Protein AF-A0A418B392-F1 (afdb_monomer)

Foldseek 3Di:
DDPDPPPDPPPPVPVQPLDLVSLLVVLLVCLVVPDDPDPPDDPVVNVVSSVVSVVVCVVCSVVSSVLVNVVDPVSCCCCCPNPPVVHDPDPPPPDD

Solvent-accessible surface area (backbone atoms only — not comparable to full-atom values): 6151 Å² total; per-residue (Å²): 136,84,82,76,81,74,79,75,88,68,83,65,85,58,80,69,65,84,43,65,68,52,50,50,55,51,54,55,49,47,32,73,66,66,74,69,94,56,89,80,61,52,72,67,54,57,52,51,51,32,51,50,42,46,52,48,49,70,73,41,41,70,59,51,39,53,42,64,68,69,62,47,78,58,52,64,52,42,41,26,64,69,75,63,53,74,44,76,91,74,83,83,78,80,88,135

Secondary structure (DSSP, 8-state):
--------------TT---HHHHHHHHHHHHHH---S-TT--HHHHHHHHHHHHHHHHHSHHHHHHHHHTT-S-HHHIIIIISS--S-S-------

InterPro domains:
  IPR008139 Saposin B type domain [PS50015] (1-91)
  IPR021852 Domain of unknown function DUF3456 [PF11938] (9-35)

Organism: NCBI:txid157072

pLDDT: mean 71.59, std 16.97, range [37.59, 93.31]

Mean predicted aligned error: 13.22 Å

Radius of gyration: 18.21 Å; Cα contac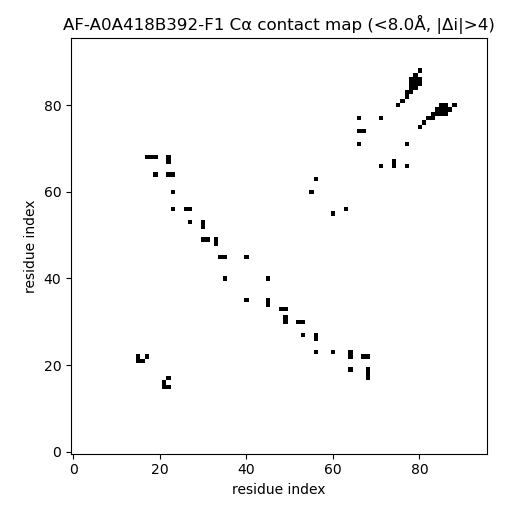ts (8 Å, |Δi|>4): 49; chains: 1; bounding box: 36×51×46 Å

Sequence (96 aa):
MDVVFRISEEKKQIPYSRSEGRILEVLESVCKEVSLPDPHASPKVHVAVKNACQGFVDEFADDLIGLYYNNLAPQQTAMCVDRLQLCAAGSGNDEL

Structure (mmCIF, N/CA/C/O backbone):
data_AF-A0A418B392-F1
#
_entry.id   AF-A0A418B392-F1
#
loop_
_atom_site.group_PDB
_atom_site.id
_atom_site.type_symbol
_atom_site.label_atom_id
_atom_site.label_alt_id
_atom_site.label_comp_id
_atom_site.label_asym_id
_atom_site.label_entity_id
_atom_site.label_seq_id
_atom_site.pdbx_PDB_ins_code
_atom_site.Cartn_x
_atom_site.Cartn_y
_atom_site.Cartn_z
_atom_site.occupancy
_atom_site.B_iso_or_equi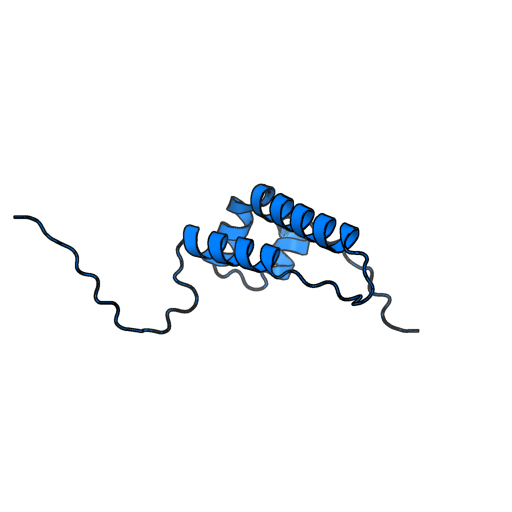v
_atom_site.auth_seq_id
_atom_site.auth_comp_id
_atom_site.auth_asym_id
_atom_site.auth_atom_id
_atom_site.pdbx_PDB_model_num
ATOM 1 N N . MET A 1 1 ? -15.045 23.955 35.209 1.00 38.03 1 MET A N 1
ATOM 2 C CA . MET A 1 1 ? -14.509 22.772 35.915 1.00 38.03 1 MET A CA 1
ATOM 3 C C . MET A 1 1 ? -14.031 21.842 34.817 1.00 38.03 1 MET A C 1
ATOM 5 O O . MET A 1 1 ? -14.800 21.041 34.307 1.00 38.03 1 MET A O 1
ATOM 9 N N . ASP A 1 2 ? -12.818 22.102 34.340 1.00 46.00 2 ASP A N 1
ATOM 10 C CA . ASP A 1 2 ? -12.247 21.500 33.138 1.00 46.00 2 ASP A CA 1
ATOM 11 C C . ASP A 1 2 ? -11.656 20.139 33.484 1.00 46.00 2 ASP A C 1
ATOM 13 O O . ASP A 1 2 ? -10.664 20.030 34.209 1.00 46.00 2 ASP A O 1
ATOM 17 N N . VAL A 1 3 ? -12.313 19.084 33.012 1.00 52.47 3 VAL A N 1
ATOM 18 C CA . VAL A 1 3 ? -11.872 17.709 33.233 1.00 52.47 3 VAL A CA 1
ATOM 19 C C . VAL A 1 3 ? -10.765 17.412 32.227 1.00 52.47 3 VAL A C 1
ATOM 21 O O . VAL A 1 3 ? -11.008 16.962 31.111 1.00 52.47 3 VAL A O 1
ATOM 24 N N . VAL A 1 4 ? -9.527 17.713 32.613 1.00 56.81 4 VAL A N 1
ATOM 25 C CA . VAL A 1 4 ? -8.336 17.313 31.861 1.00 56.81 4 VAL A CA 1
ATOM 26 C C . VAL A 1 4 ? -8.170 15.803 32.033 1.00 56.81 4 VAL A C 1
ATOM 28 O O . VAL A 1 4 ? -7.674 15.337 33.060 1.00 56.81 4 VAL A O 1
ATOM 31 N N . PHE A 1 5 ? -8.601 15.029 31.036 1.00 47.31 5 PHE A N 1
ATOM 32 C CA . PHE A 1 5 ? -8.323 13.596 30.953 1.00 47.31 5 PHE A CA 1
ATOM 33 C C . PHE A 1 5 ? -6.817 13.387 30.756 1.00 47.31 5 PHE A C 1
ATOM 35 O O . PHE A 1 5 ? -6.304 13.354 29.642 1.00 47.31 5 PHE A O 1
ATOM 42 N N . ARG A 1 6 ? -6.087 13.264 31.866 1.00 53.38 6 ARG A N 1
ATOM 43 C CA . ARG A 1 6 ? -4.712 12.768 31.871 1.00 53.38 6 ARG A CA 1
ATOM 44 C C . ARG A 1 6 ? -4.766 11.250 31.772 1.00 53.38 6 ARG A C 1
ATOM 46 O O . ARG A 1 6 ? -4.882 10.564 32.784 1.00 53.38 6 ARG A O 1
ATOM 53 N N . ILE A 1 7 ? -4.726 10.730 30.550 1.00 56.09 7 ILE A N 1
ATOM 54 C CA . ILE A 1 7 ? -4.485 9.304 30.343 1.00 56.09 7 ILE A CA 1
ATOM 55 C C . ILE A 1 7 ? -3.020 9.065 30.706 1.00 56.09 7 ILE A C 1
ATOM 57 O O . ILE A 1 7 ? -2.113 9.561 30.046 1.00 56.09 7 ILE A O 1
ATOM 61 N N . SER A 1 8 ? -2.810 8.373 31.822 1.00 47.38 8 SER A N 1
ATOM 62 C CA . SER A 1 8 ? -1.496 7.945 32.283 1.00 47.38 8 SER A CA 1
ATOM 63 C C . SER A 1 8 ? -0.924 6.964 31.258 1.00 47.38 8 SER A C 1
ATOM 65 O O . SER A 1 8 ? -1.518 5.908 31.033 1.00 47.38 8 SER A O 1
ATOM 67 N N . GLU A 1 9 ? 0.212 7.303 30.639 1.00 49.19 9 GLU A N 1
ATOM 68 C CA . GLU A 1 9 ? 1.042 6.399 29.828 1.00 49.19 9 GLU A CA 1
ATOM 69 C C . GLU A 1 9 ? 1.674 5.320 30.725 1.00 49.19 9 GLU A C 1
ATOM 71 O O . GLU A 1 9 ? 2.887 5.231 30.914 1.00 49.19 9 GLU A O 1
ATOM 76 N N . GLU A 1 10 ? 0.844 4.483 31.341 1.00 44.50 10 GLU A N 1
ATOM 77 C CA . GLU A 1 10 ? 1.314 3.222 31.881 1.00 44.50 10 GLU A CA 1
ATOM 78 C C . GLU A 1 10 ? 1.575 2.318 30.676 1.00 44.50 10 GLU A C 1
ATOM 80 O O . GLU A 1 10 ? 0.648 1.973 29.941 1.00 44.50 10 GLU A O 1
ATOM 85 N N . LYS A 1 11 ? 2.856 1.996 30.452 1.00 43.12 11 LYS A N 1
ATOM 86 C CA . LYS A 1 11 ? 3.382 1.098 29.414 1.00 43.12 11 LYS A CA 1
ATOM 87 C C . LYS A 1 11 ? 2.816 -0.322 29.543 1.00 43.12 11 LYS A C 1
ATOM 89 O O . LYS A 1 11 ? 3.547 -1.290 29.744 1.00 43.12 11 LYS A O 1
ATOM 94 N N . LYS A 1 12 ? 1.510 -0.481 29.365 1.00 41.88 12 LYS A N 1
ATOM 95 C CA . LYS A 1 12 ? 0.968 -1.704 28.797 1.00 41.88 12 LYS A CA 1
ATOM 96 C C . LYS A 1 12 ? 1.589 -1.769 27.411 1.00 41.88 12 LYS A C 1
ATOM 98 O O . LYS A 1 12 ? 1.484 -0.812 26.648 1.00 41.88 12 LYS A O 1
ATOM 103 N N . GLN A 1 13 ? 2.298 -2.847 27.096 1.00 40.94 13 GLN A N 1
ATOM 104 C CA . GLN A 1 13 ? 2.553 -3.172 25.699 1.00 40.94 13 GLN A CA 1
ATOM 105 C C . GLN A 1 13 ? 1.176 -3.403 25.076 1.00 40.94 13 GLN A C 1
ATOM 107 O O . GLN A 1 13 ? 0.652 -4.508 25.131 1.00 40.94 13 GLN A O 1
ATOM 112 N N . ILE A 1 14 ? 0.518 -2.334 24.627 1.00 44.62 14 ILE A N 1
ATOM 113 C CA . ILE A 1 14 ? -0.755 -2.434 23.930 1.00 44.62 14 ILE A CA 1
ATOM 114 C C . ILE A 1 14 ? -0.361 -2.992 22.564 1.00 44.62 14 ILE A C 1
ATOM 116 O O . ILE A 1 14 ? 0.316 -2.272 21.823 1.00 44.62 14 ILE A O 1
ATOM 120 N N . PRO A 1 15 ? -0.674 -4.262 22.243 1.00 45.97 15 PRO A N 1
ATOM 121 C CA . PRO A 1 15 ? -0.408 -4.780 20.910 1.00 45.97 15 PRO A CA 1
ATOM 122 C C . PRO A 1 15 ? -1.151 -3.864 19.949 1.00 45.97 15 PRO A C 1
ATOM 124 O O . PRO A 1 15 ? -2.368 -3.777 20.058 1.00 45.97 15 PRO A O 1
ATOM 127 N N . TYR A 1 16 ? -0.394 -3.123 19.131 1.00 51.47 16 TYR A N 1
ATOM 128 C CA . TYR A 1 16 ? -0.864 -2.110 18.185 1.00 51.47 16 TYR A CA 1
ATOM 129 C C . TYR A 1 16 ? -2.092 -1.352 18.696 1.00 51.47 16 TYR A C 1
ATOM 131 O O . TYR A 1 16 ? -3.218 -1.787 18.472 1.00 51.47 16 TYR A O 1
ATOM 139 N N . SER A 1 17 ? -1.879 -0.230 19.401 1.00 51.78 17 SER A N 1
ATOM 140 C CA . SER A 1 17 ? -2.957 0.706 19.754 1.00 51.78 17 SER A CA 1
ATOM 141 C C . SER A 1 17 ? -3.942 0.783 18.584 1.00 51.78 17 SER A C 1
ATOM 143 O O . SER A 1 17 ? -3.543 1.179 17.490 1.00 51.78 17 SER A O 1
ATOM 145 N N . ARG A 1 18 ? -5.165 0.265 18.773 1.00 63.69 18 ARG A N 1
ATOM 146 C CA . ARG A 1 18 ? -6.142 -0.013 17.703 1.00 63.69 18 ARG A CA 1
ATOM 147 C C . ARG A 1 18 ? -6.771 1.277 17.172 1.00 63.69 18 ARG A C 1
ATOM 149 O O . ARG A 1 18 ? -7.984 1.371 17.065 1.00 63.69 18 ARG A O 1
ATOM 156 N N . SER A 1 19 ? -5.991 2.321 16.940 1.00 72.31 19 SER A N 1
ATOM 157 C CA . SER A 1 19 ? -6.471 3.508 16.252 1.00 72.31 19 SER A CA 1
ATOM 158 C C . SER A 1 19 ? -6.211 3.348 14.761 1.00 72.31 19 SER A C 1
ATOM 160 O O . SER A 1 19 ? -5.148 2.887 14.348 1.00 72.31 19 SER A O 1
ATOM 162 N N . GLU A 1 20 ? -7.181 3.757 13.951 1.00 78.00 20 GLU A N 1
ATOM 163 C CA . GLU A 1 20 ? -7.076 3.782 12.487 1.00 78.00 20 GLU A CA 1
ATOM 164 C C . GLU A 1 20 ? -5.813 4.535 12.044 1.00 78.00 20 GLU A C 1
ATOM 166 O O . GLU A 1 20 ? -5.026 4.037 11.243 1.00 78.00 20 GLU A O 1
ATOM 171 N N . GLY A 1 21 ? -5.536 5.675 12.689 1.00 81.75 21 GLY A N 1
ATOM 172 C CA . GLY A 1 21 ? -4.321 6.452 12.449 1.00 81.75 21 GLY A CA 1
ATOM 173 C C . GLY A 1 21 ? -3.023 5.697 12.753 1.00 81.75 21 GLY A C 1
ATOM 174 O O . GLY A 1 21 ? -2.044 5.873 12.037 1.00 81.75 21 GLY A O 1
ATOM 175 N N . ARG A 1 22 ? -2.998 4.813 13.763 1.00 82.62 22 ARG A N 1
ATOM 176 C CA . ARG A 1 22 ? -1.800 4.011 14.056 1.00 82.62 22 ARG A CA 1
ATOM 177 C C . ARG A 1 22 ? -1.589 2.910 13.022 1.00 82.62 22 ARG A C 1
ATOM 179 O O . ARG A 1 22 ? -0.444 2.587 12.722 1.00 82.62 22 ARG A O 1
ATOM 186 N N . ILE A 1 23 ? -2.667 2.335 12.487 1.00 82.94 23 ILE A N 1
ATOM 187 C CA . ILE A 1 23 ? -2.586 1.339 11.411 1.00 82.94 23 ILE A CA 1
ATOM 188 C C . ILE A 1 23 ? -2.000 1.992 10.156 1.00 82.94 23 ILE A C 1
ATOM 190 O O . ILE A 1 23 ? -1.037 1.468 9.601 1.00 82.94 23 ILE A O 1
ATOM 194 N N . LEU A 1 24 ? -2.503 3.168 9.772 1.00 86.56 24 LEU A N 1
ATOM 195 C CA . LEU A 1 24 ? -1.973 3.923 8.634 1.00 86.56 24 LEU A CA 1
ATOM 196 C C . LEU A 1 24 ? -0.506 4.311 8.816 1.00 86.56 24 LEU A C 1
ATOM 198 O O . LEU A 1 24 ? 0.301 4.071 7.925 1.00 86.56 24 LEU A O 1
ATOM 202 N N . GLU A 1 25 ? -0.129 4.825 9.988 1.00 87.12 25 GLU A N 1
ATOM 203 C CA . GLU A 1 25 ? 1.263 5.185 10.283 1.00 87.12 25 GLU A CA 1
ATOM 204 C C . GLU A 1 25 ? 2.213 3.985 10.111 1.00 87.12 25 GLU A C 1
ATOM 206 O O . GLU A 1 25 ? 3.314 4.115 9.569 1.00 87.12 25 GLU A O 1
ATOM 211 N N . VAL A 1 26 ? 1.781 2.795 10.543 1.00 87.38 26 VAL A N 1
ATOM 212 C CA . VAL A 1 26 ? 2.554 1.560 10.369 1.00 87.38 26 VAL A CA 1
ATOM 213 C C . VAL A 1 26 ? 2.639 1.167 8.893 1.00 87.38 26 VAL A C 1
ATOM 215 O O . VAL A 1 26 ? 3.731 0.838 8.432 1.00 87.38 26 VAL A O 1
ATOM 218 N N . LEU A 1 27 ? 1.536 1.232 8.141 1.00 87.94 27 LEU A N 1
ATOM 219 C CA . LEU A 1 27 ? 1.523 0.924 6.705 1.00 87.94 27 LEU A CA 1
ATOM 220 C C . LEU A 1 27 ? 2.441 1.871 5.913 1.00 87.94 27 LEU A C 1
ATOM 222 O O . LEU A 1 27 ? 3.248 1.418 5.100 1.00 87.94 27 LEU A O 1
ATOM 226 N N . GLU A 1 28 ? 2.416 3.169 6.217 1.00 89.50 28 GLU A N 1
ATOM 227 C CA . GLU A 1 28 ? 3.347 4.139 5.636 1.00 89.50 28 GLU A CA 1
ATOM 228 C C . GLU A 1 28 ? 4.810 3.822 5.974 1.00 89.50 28 GLU A C 1
ATOM 230 O O . GLU A 1 28 ? 5.696 3.970 5.127 1.00 89.50 28 GLU A O 1
ATOM 235 N N . SER A 1 29 ? 5.088 3.408 7.216 1.00 90.00 29 SER A N 1
ATOM 236 C CA . SER A 1 29 ? 6.435 3.014 7.640 1.00 90.00 29 SER A CA 1
ATOM 237 C C . SER A 1 29 ? 6.937 1.808 6.849 1.00 90.00 29 SER A C 1
ATOM 239 O O . SER A 1 29 ? 8.075 1.817 6.380 1.00 90.00 29 SER A O 1
ATOM 241 N N . VAL A 1 30 ? 6.079 0.810 6.622 1.00 89.75 30 VAL A N 1
ATOM 242 C CA . VAL A 1 30 ? 6.410 -0.364 5.802 1.00 89.75 30 VAL A CA 1
ATOM 243 C C . VAL A 1 30 ? 6.789 0.057 4.383 1.00 89.75 30 VAL A C 1
ATOM 245 O O . VAL A 1 30 ? 7.811 -0.393 3.868 1.00 89.75 30 VAL A O 1
ATOM 248 N N . CYS A 1 31 ? 6.049 0.980 3.766 1.00 91.62 31 CYS A N 1
ATOM 249 C CA . CYS A 1 31 ? 6.397 1.467 2.430 1.00 91.62 31 CYS A CA 1
ATOM 250 C C . CYS A 1 31 ? 7.713 2.256 2.383 1.00 91.62 31 CYS A C 1
ATOM 252 O O . CYS A 1 31 ? 8.394 2.257 1.356 1.00 91.62 31 CYS A O 1
ATOM 254 N N . LYS A 1 32 ? 8.125 2.902 3.481 1.00 88.31 32 LYS A N 1
ATOM 255 C CA . LYS A 1 32 ? 9.428 3.590 3.564 1.00 88.31 32 LYS A CA 1
ATOM 256 C C . LYS A 1 32 ? 10.593 2.601 3.628 1.00 88.31 32 LYS A C 1
ATOM 258 O O . LYS A 1 32 ? 11.641 2.866 3.024 1.00 88.31 32 LYS A O 1
ATOM 263 N N . GLU A 1 33 ? 10.394 1.483 4.321 1.00 88.00 33 GLU A N 1
ATOM 264 C CA . GLU A 1 33 ? 11.398 0.446 4.594 1.00 88.00 33 GLU A CA 1
ATOM 265 C C . GLU A 1 33 ? 11.331 -0.751 3.633 1.00 88.00 33 GLU A C 1
ATOM 267 O O . GLU A 1 33 ? 12.138 -1.678 3.744 1.00 88.00 33 GLU A O 1
ATOM 272 N N . VAL A 1 34 ? 10.404 -0.726 2.665 1.00 86.25 34 VAL A N 1
ATOM 273 C CA . VAL A 1 34 ? 10.215 -1.819 1.709 1.00 86.25 34 VAL A CA 1
ATOM 274 C C . VAL A 1 34 ? 11.539 -2.157 1.024 1.00 86.25 34 VAL A C 1
ATOM 276 O O . VAL A 1 34 ? 12.190 -1.324 0.382 1.00 86.25 34 VAL A O 1
ATOM 279 N N . SER A 1 35 ? 11.954 -3.403 1.224 1.00 82.06 35 SER A N 1
ATOM 280 C CA . SER A 1 35 ? 13.213 -3.941 0.731 1.00 82.06 35 SER A CA 1
ATOM 281 C C . SER A 1 35 ? 12.918 -4.969 -0.344 1.00 82.06 35 SER A C 1
ATOM 283 O O . SER A 1 35 ? 11.980 -5.757 -0.227 1.00 82.06 35 SER A O 1
ATOM 285 N N . LEU A 1 36 ? 13.703 -4.929 -1.415 1.00 81.06 36 LEU A N 1
ATOM 286 C CA . LEU A 1 36 ? 13.558 -5.866 -2.516 1.00 81.06 36 LEU A CA 1
ATOM 287 C C . LEU A 1 36 ? 14.338 -7.150 -2.231 1.00 81.06 36 LEU A C 1
ATOM 289 O O . LEU A 1 36 ? 15.410 -7.079 -1.630 1.00 81.06 36 LEU A O 1
ATOM 293 N N . PRO A 1 37 ? 13.827 -8.309 -2.678 1.00 79.25 37 PRO A N 1
ATOM 294 C CA . PRO A 1 37 ? 14.525 -9.581 -2.523 1.00 79.25 37 PRO A CA 1
ATOM 295 C C . PRO A 1 37 ? 15.829 -9.634 -3.332 1.00 79.25 37 PRO A C 1
ATOM 297 O O . PRO A 1 37 ? 16.752 -10.338 -2.938 1.00 79.25 37 PRO A O 1
ATOM 300 N N . ASP A 1 38 ? 15.924 -8.875 -4.430 1.00 82.25 38 ASP A N 1
ATOM 301 C CA . ASP A 1 38 ? 17.156 -8.722 -5.206 1.00 82.25 38 ASP A CA 1
ATOM 302 C C . ASP A 1 38 ? 17.993 -7.532 -4.684 1.00 82.25 38 ASP A C 1
ATOM 304 O O . ASP A 1 38 ? 17.597 -6.376 -4.880 1.00 82.25 38 ASP A O 1
ATOM 308 N N . PRO A 1 39 ? 19.160 -7.775 -4.055 1.00 72.75 39 PRO A N 1
ATOM 309 C CA . PRO A 1 39 ? 20.047 -6.719 -3.566 1.00 72.75 39 PRO A CA 1
ATOM 310 C C . PRO A 1 39 ? 20.764 -5.952 -4.691 1.00 72.75 39 PRO A C 1
ATOM 312 O O . PRO A 1 39 ? 21.367 -4.911 -4.428 1.00 72.75 39 PRO A O 1
ATOM 315 N N . HIS A 1 40 ? 20.718 -6.442 -5.935 1.00 80.56 40 HIS A N 1
ATOM 316 C CA . HIS A 1 40 ? 21.268 -5.770 -7.114 1.00 80.56 40 HIS A CA 1
ATOM 317 C C . HIS A 1 40 ? 20.218 -4.975 -7.898 1.00 80.56 40 HIS A C 1
ATOM 319 O O . HIS A 1 40 ? 20.536 -4.401 -8.947 1.00 80.56 40 HIS A O 1
ATOM 325 N N . ALA A 1 41 ? 18.984 -4.898 -7.390 1.00 82.12 41 ALA A N 1
ATOM 326 C CA . ALA A 1 41 ? 17.938 -4.106 -8.004 1.00 82.12 41 ALA A CA 1
ATOM 327 C C . ALA A 1 41 ? 18.395 -2.650 -8.184 1.00 82.12 41 ALA A C 1
ATOM 329 O O . ALA A 1 41 ? 18.967 -2.010 -7.299 1.00 82.12 41 ALA A O 1
ATOM 330 N N . SER A 1 42 ? 18.149 -2.100 -9.375 1.00 87.81 42 SER A N 1
ATOM 331 C CA . SER A 1 42 ? 18.575 -0.731 -9.660 1.00 87.81 42 SER A CA 1
ATOM 332 C C . SER A 1 42 ? 17.853 0.275 -8.744 1.00 87.81 42 SER A C 1
ATOM 334 O O . SER A 1 42 ? 16.684 0.066 -8.403 1.00 87.81 42 SER A O 1
ATOM 33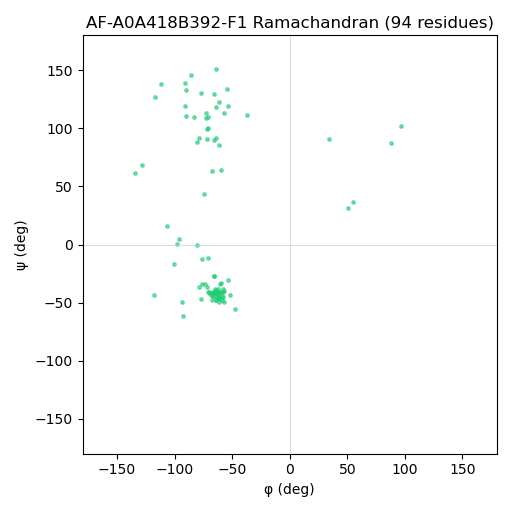6 N N . PRO A 1 43 ? 18.464 1.429 -8.419 1.00 87.56 43 PRO A N 1
ATOM 337 C CA . PRO A 1 43 ? 17.822 2.464 -7.601 1.00 87.56 43 PRO A CA 1
ATOM 338 C C . PRO A 1 43 ? 16.450 2.912 -8.129 1.00 87.56 43 PRO A C 1
ATOM 340 O O . PRO A 1 43 ? 15.562 3.256 -7.354 1.00 87.56 43 PRO A O 1
ATOM 343 N N . LYS A 1 44 ? 16.246 2.864 -9.454 1.00 88.62 44 LYS A N 1
ATOM 344 C CA . LYS A 1 44 ? 14.956 3.172 -10.089 1.00 88.62 44 LYS A CA 1
ATOM 345 C C . LYS A 1 44 ? 13.866 2.172 -9.705 1.00 88.62 44 LYS A C 1
ATOM 347 O O . LYS A 1 44 ? 12.729 2.577 -9.498 1.00 88.62 44 LYS A O 1
ATOM 352 N N .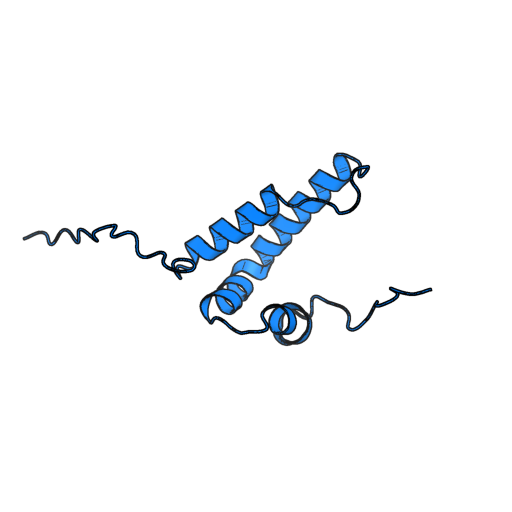 VAL A 1 45 ? 14.215 0.890 -9.590 1.00 88.38 45 VAL A N 1
ATOM 353 C CA . VAL A 1 45 ? 13.283 -0.168 -9.174 1.00 88.38 45 VAL A CA 1
ATOM 354 C C . VAL A 1 45 ? 12.910 0.018 -7.705 1.00 88.38 45 VAL A C 1
ATOM 356 O O . VAL A 1 45 ? 11.731 -0.038 -7.377 1.00 88.38 45 VAL A O 1
ATOM 359 N N . HIS A 1 46 ? 13.871 0.355 -6.839 1.00 86.69 46 HIS A N 1
ATOM 360 C CA . HIS A 1 46 ? 13.578 0.684 -5.439 1.00 86.69 46 HIS A CA 1
ATOM 361 C C . HIS A 1 46 ? 12.590 1.850 -5.306 1.00 86.69 46 HIS A C 1
ATOM 363 O O . HIS A 1 46 ? 11.639 1.762 -4.534 1.00 86.69 46 HIS A O 1
ATOM 369 N N . VAL A 1 47 ? 12.780 2.930 -6.072 1.00 89.75 47 VAL A N 1
ATOM 370 C CA . VAL A 1 47 ? 11.847 4.070 -6.072 1.00 89.75 47 VAL A CA 1
ATOM 371 C C . VAL A 1 47 ? 10.475 3.665 -6.610 1.00 89.75 47 VAL A C 1
ATOM 373 O O . VAL A 1 47 ? 9.463 4.009 -6.008 1.00 89.75 47 VAL A O 1
ATOM 376 N N . ALA A 1 48 ? 10.427 2.903 -7.706 1.00 90.56 48 ALA A N 1
ATOM 377 C CA . ALA A 1 48 ? 9.170 2.431 -8.278 1.00 90.56 48 ALA A CA 1
ATOM 378 C C . ALA A 1 48 ? 8.369 1.579 -7.281 1.00 90.56 48 ALA A C 1
ATOM 380 O O . ALA A 1 48 ? 7.164 1.760 -7.156 1.00 90.56 48 ALA A O 1
ATOM 381 N N . VAL A 1 49 ? 9.039 0.707 -6.527 1.00 90.06 49 VAL A N 1
ATOM 382 C CA . VAL A 1 49 ? 8.404 -0.162 -5.526 1.00 90.06 49 VAL A CA 1
ATOM 383 C C . VAL A 1 49 ? 7.909 0.637 -4.327 1.00 90.06 49 VAL A C 1
ATOM 385 O O . VAL A 1 49 ? 6.797 0.401 -3.865 1.00 90.06 49 VAL A O 1
ATOM 388 N N . LYS A 1 50 ? 8.679 1.627 -3.858 1.00 90.50 50 LYS A N 1
ATOM 389 C CA . LYS A 1 50 ? 8.216 2.548 -2.809 1.00 90.50 50 LYS A CA 1
ATOM 390 C C . LYS A 1 50 ? 6.960 3.299 -3.239 1.00 90.50 50 LYS A C 1
ATOM 392 O O . LYS A 1 50 ? 5.985 3.311 -2.495 1.00 90.50 50 LYS A O 1
ATOM 397 N N . ASN A 1 51 ? 6.958 3.850 -4.451 1.00 92.06 51 ASN A N 1
ATOM 398 C CA . ASN A 1 51 ? 5.806 4.571 -4.989 1.00 92.06 51 ASN A CA 1
ATOM 399 C C . ASN A 1 51 ? 4.594 3.651 -5.185 1.00 92.06 51 ASN A C 1
ATOM 401 O O .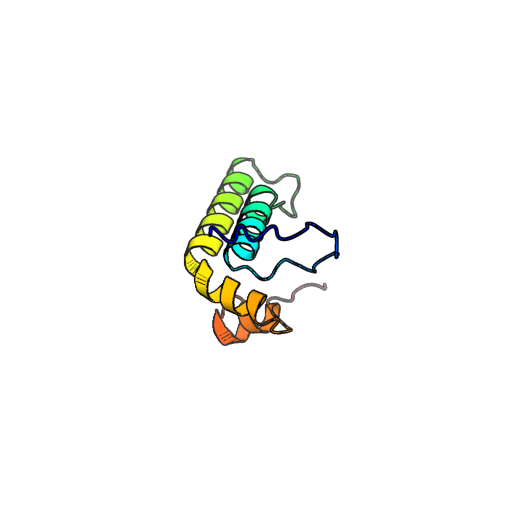 ASN A 1 51 ? 3.477 4.049 -4.881 1.00 92.06 51 ASN A O 1
ATOM 405 N N . ALA A 1 52 ? 4.805 2.421 -5.661 1.00 92.06 52 ALA A N 1
ATOM 406 C CA . ALA A 1 52 ? 3.737 1.437 -5.806 1.00 92.06 52 ALA A CA 1
ATOM 407 C C . ALA A 1 52 ? 3.152 1.027 -4.446 1.00 92.06 52 ALA A C 1
ATOM 409 O O . ALA A 1 52 ? 1.939 0.927 -4.314 1.00 92.06 52 ALA A O 1
ATOM 410 N N . CYS A 1 53 ? 3.998 0.845 -3.426 1.00 92.81 53 CYS A N 1
ATOM 411 C CA . CYS A 1 53 ? 3.548 0.570 -2.063 1.00 92.81 53 CYS A CA 1
ATOM 412 C C . CYS A 1 53 ? 2.721 1.731 -1.503 1.00 92.81 53 CYS A C 1
ATOM 414 O O . CYS A 1 53 ? 1.656 1.503 -0.942 1.00 92.81 53 CYS A O 1
ATOM 416 N N . GLN A 1 54 ? 3.179 2.973 -1.691 1.00 93.31 54 GLN A N 1
ATOM 417 C CA . GLN A 1 54 ? 2.422 4.152 -1.267 1.00 93.31 54 GLN A CA 1
ATOM 418 C C . GLN A 1 54 ? 1.072 4.233 -1.979 1.00 93.31 54 GLN A C 1
ATOM 420 O O . GLN A 1 54 ? 0.053 4.319 -1.308 1.00 93.31 54 GLN A O 1
ATOM 425 N N . GLY A 1 55 ? 1.052 4.093 -3.308 1.00 93.06 55 GLY A N 1
ATOM 426 C CA . GLY A 1 55 ? -0.196 4.085 -4.074 1.00 93.06 55 GLY A CA 1
ATOM 427 C C . GLY A 1 55 ? -1.164 2.989 -3.624 1.00 93.06 55 GLY A C 1
ATOM 428 O O . GLY A 1 55 ? -2.357 3.238 -3.522 1.00 93.06 55 GLY A O 1
ATOM 429 N N . PHE A 1 56 ? -0.649 1.806 -3.278 1.00 90.50 56 PHE A N 1
ATOM 430 C CA . PHE A 1 56 ? -1.448 0.720 -2.719 1.00 90.50 56 PHE A CA 1
ATOM 431 C C . PHE A 1 56 ? -2.063 1.079 -1.358 1.00 90.50 56 PHE A C 1
ATOM 433 O O . PHE A 1 56 ? -3.253 0.866 -1.142 1.00 90.50 56 PHE A O 1
ATOM 440 N N . VAL A 1 57 ? -1.269 1.621 -0.431 1.00 90.62 57 VAL A N 1
ATOM 441 C CA . VAL A 1 57 ? -1.772 2.018 0.893 1.00 90.62 57 VAL A CA 1
ATOM 442 C C . VAL A 1 57 ? -2.796 3.142 0.773 1.00 90.62 57 VAL A C 1
ATOM 444 O O . VAL A 1 57 ? -3.811 3.087 1.458 1.00 90.62 57 VAL A O 1
ATOM 447 N N . ASP A 1 58 ? -2.564 4.111 -0.111 1.00 89.88 58 ASP A N 1
ATOM 448 C CA . ASP A 1 58 ? -3.479 5.229 -0.343 1.00 89.88 58 ASP A CA 1
ATOM 449 C C . ASP A 1 58 ? -4.806 4.762 -0.965 1.00 89.88 58 ASP A C 1
ATOM 451 O O . ASP A 1 58 ? -5.871 5.230 -0.567 1.00 89.88 58 ASP A O 1
ATOM 455 N N . GLU A 1 59 ? -4.761 3.824 -1.919 1.00 89.81 59 GLU A N 1
ATOM 456 C CA . GLU A 1 59 ? -5.952 3.289 -2.594 1.00 89.81 59 GLU A CA 1
ATOM 457 C C . GLU A 1 59 ? -6.793 2.395 -1.675 1.00 89.81 59 GLU A C 1
ATOM 459 O O . GLU A 1 59 ? -8.019 2.487 -1.674 1.00 89.81 59 GLU A O 1
ATOM 464 N N . PHE A 1 60 ? -6.144 1.549 -0.872 1.00 86.75 60 PHE A N 1
ATOM 465 C CA . PHE A 1 60 ? -6.813 0.531 -0.055 1.00 86.75 60 PHE A CA 1
ATOM 466 C C . PHE A 1 60 ? -6.845 0.867 1.440 1.00 86.75 60 PHE A C 1
ATOM 468 O O . PHE A 1 60 ? -7.108 -0.016 2.258 1.00 86.75 60 PHE A O 1
ATOM 475 N N . ALA A 1 61 ? -6.591 2.123 1.815 1.00 86.56 61 ALA A N 1
ATOM 476 C CA . ALA A 1 61 ? -6.494 2.584 3.201 1.00 86.56 61 ALA A CA 1
ATOM 477 C C . ALA A 1 61 ? -7.660 2.095 4.077 1.00 86.56 61 ALA A C 1
ATOM 479 O O . ALA A 1 61 ? -7.433 1.427 5.087 1.00 86.56 61 ALA A O 1
ATOM 480 N N . ASP A 1 62 ? -8.900 2.371 3.670 1.00 85.00 62 ASP A N 1
ATOM 481 C CA . ASP A 1 62 ? -10.102 2.036 4.442 1.00 85.00 62 ASP A CA 1
ATOM 482 C C . ASP A 1 62 ? -10.281 0.519 4.624 1.00 85.00 62 ASP A C 1
ATOM 484 O O . ASP A 1 62 ? -10.588 0.042 5.722 1.00 85.00 62 ASP A O 1
ATOM 488 N N . ASP A 1 63 ? -10.035 -0.261 3.569 1.00 83.50 63 ASP A N 1
ATOM 489 C CA . ASP A 1 63 ? -10.137 -1.720 3.620 1.00 83.50 63 ASP A CA 1
ATOM 490 C C . ASP A 1 63 ? -9.025 -2.332 4.476 1.00 83.50 63 ASP A C 1
ATOM 492 O O . ASP A 1 63 ? -9.291 -3.211 5.300 1.00 83.50 63 ASP A O 1
ATOM 496 N N . LEU A 1 64 ? -7.786 -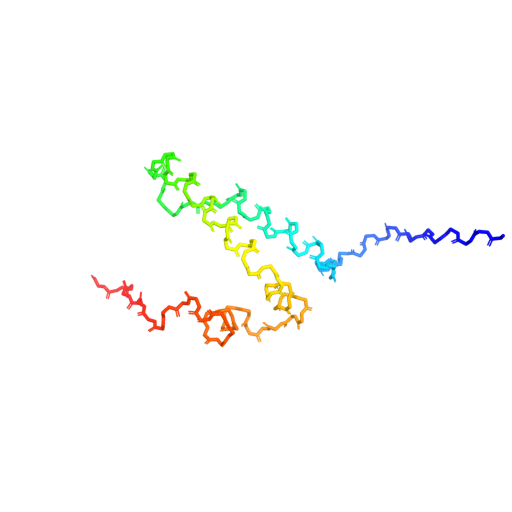1.847 4.345 1.00 81.44 64 LEU A N 1
ATOM 497 C CA . LEU A 1 64 ? -6.654 -2.284 5.162 1.00 81.44 64 LEU A CA 1
ATOM 498 C C . LEU A 1 64 ? -6.897 -1.969 6.640 1.00 81.44 64 LEU A C 1
ATOM 500 O O . LEU A 1 64 ? -6.726 -2.847 7.489 1.00 81.44 64 LEU A O 1
ATOM 504 N N . ILE A 1 65 ? -7.360 -0.758 6.959 1.00 81.69 65 ILE A N 1
ATOM 505 C CA . ILE A 1 65 ? -7.758 -0.384 8.319 1.00 81.69 65 ILE A CA 1
ATOM 506 C C . ILE A 1 65 ? -8.832 -1.343 8.823 1.00 81.69 65 ILE A C 1
ATOM 508 O O . ILE A 1 65 ? -8.667 -1.915 9.898 1.00 81.69 65 ILE A O 1
ATOM 512 N N . GLY A 1 66 ? -9.891 -1.586 8.047 1.00 76.62 66 GLY A N 1
ATOM 513 C CA . GLY A 1 66 ? -10.958 -2.511 8.418 1.00 76.62 66 GLY A CA 1
ATOM 514 C C . GLY A 1 66 ? -10.456 -3.934 8.684 1.00 76.62 66 GLY A C 1
ATOM 515 O O . GLY A 1 66 ? -10.878 -4.569 9.654 1.00 76.62 66 GLY A O 1
ATOM 516 N N . LEU A 1 67 ? -9.525 -4.437 7.873 1.00 75.94 67 LEU A N 1
ATOM 517 C CA . LEU A 1 67 ? -8.932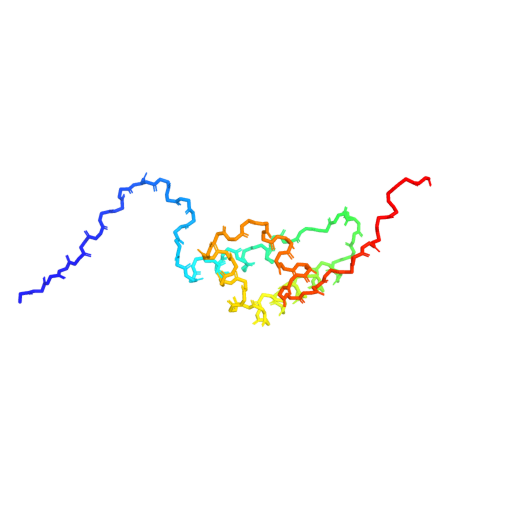 -5.767 8.031 1.00 75.94 67 LEU A CA 1
ATOM 518 C C . LEU A 1 67 ? -8.071 -5.875 9.298 1.00 75.94 67 LEU A C 1
ATOM 520 O O . LEU A 1 67 ? -8.227 -6.823 10.077 1.00 75.94 67 LEU A O 1
ATOM 524 N N . TYR A 1 68 ? -7.188 -4.901 9.530 1.00 75.69 68 TYR A N 1
ATOM 525 C CA . TYR A 1 68 ? -6.274 -4.905 10.674 1.00 75.69 68 TYR A CA 1
ATOM 526 C C . TYR A 1 68 ? -6.965 -4.529 11.990 1.00 75.69 68 TYR A C 1
ATOM 528 O O . TYR A 1 68 ? -6.646 -5.102 13.033 1.00 75.69 68 TYR A O 1
ATOM 536 N N . TYR A 1 69 ? -7.955 -3.636 11.960 1.00 74.62 69 TYR A N 1
ATOM 537 C CA . TYR A 1 69 ? -8.730 -3.234 13.135 1.00 74.62 69 TYR A CA 1
ATOM 538 C C . TYR A 1 69 ? -9.581 -4.387 13.679 1.00 74.62 69 TYR A C 1
ATOM 540 O O . TYR A 1 69 ? -9.606 -4.636 14.887 1.00 74.62 69 TYR A O 1
ATOM 548 N N . ASN A 1 70 ? -10.246 -5.130 12.787 1.00 68.50 70 ASN A N 1
ATOM 549 C CA . ASN A 1 70 ? -11.131 -6.234 13.167 1.00 68.50 70 ASN A CA 1
ATOM 550 C C . ASN A 1 70 ? -10.386 -7.538 13.494 1.00 68.50 70 ASN A C 1
ATOM 552 O O . ASN A 1 70 ? -11.018 -8.520 13.879 1.00 68.50 70 ASN A O 1
ATOM 556 N N . ASN A 1 71 ? -9.050 -7.544 13.396 1.00 63.00 71 ASN A N 1
ATOM 557 C CA . ASN A 1 71 ? -8.196 -8.683 13.736 1.00 63.00 71 ASN A CA 1
ATOM 558 C C . ASN A 1 71 ? -8.602 -9.969 12.985 1.00 63.00 71 ASN A C 1
ATOM 560 O O . ASN A 1 71 ? -8.573 -11.069 13.541 1.00 63.00 71 ASN A O 1
ATOM 564 N N . LEU A 1 72 ? -9.022 -9.814 11.724 1.00 56.38 72 LEU A N 1
ATOM 565 C CA . LEU A 1 72 ? -9.475 -10.915 10.881 1.00 56.38 72 LEU A CA 1
ATOM 566 C C . LEU A 1 72 ? -8.264 -11.754 10.473 1.00 56.38 72 LEU A C 1
ATOM 568 O O . LEU A 1 72 ? -7.609 -11.472 9.476 1.00 56.38 72 LEU A O 1
ATOM 572 N N . ALA A 1 73 ? -7.935 -12.774 11.262 1.00 56.97 73 ALA A N 1
ATOM 573 C CA . ALA A 1 73 ? -7.046 -13.831 10.809 1.00 56.97 73 ALA A CA 1
ATOM 574 C C . ALA A 1 73 ? -7.834 -14.772 9.873 1.00 56.97 73 ALA A C 1
ATOM 576 O O . ALA A 1 73 ? -8.919 -15.212 10.264 1.00 56.97 73 ALA A O 1
ATOM 577 N N . PRO A 1 74 ? -7.311 -15.110 8.678 1.00 61.69 74 PRO A N 1
ATOM 578 C CA . PRO A 1 74 ? -6.022 -14.706 8.110 1.00 61.69 74 PRO A CA 1
ATOM 579 C C . PRO A 1 74 ? -6.156 -13.423 7.270 1.00 61.69 74 PRO A C 1
ATOM 581 O O . PRO A 1 74 ? -6.834 -13.419 6.241 1.00 61.69 74 PRO A O 1
ATOM 584 N N . GLN A 1 75 ? -5.451 -12.351 7.652 1.00 62.81 75 GLN A N 1
ATOM 585 C CA . GLN A 1 75 ? -5.480 -11.062 6.940 1.00 62.81 75 GLN A CA 1
ATOM 586 C C . GLN A 1 75 ? -5.003 -11.226 5.490 1.00 62.81 75 GLN A C 1
ATOM 588 O O . GLN A 1 75 ? -5.518 -10.576 4.586 1.00 62.81 75 GLN A O 1
ATOM 593 N N . GLN A 1 76 ? -4.062 -12.151 5.263 1.00 63.56 76 GLN A N 1
ATOM 594 C CA . GLN A 1 76 ? -3.601 -12.532 3.930 1.00 63.56 76 GLN A CA 1
ATOM 595 C C . GLN A 1 76 ? -4.720 -13.124 3.076 1.00 63.56 76 GLN A C 1
ATOM 597 O O . GLN A 1 76 ? -4.859 -12.713 1.937 1.00 63.56 76 GLN A O 1
ATOM 602 N N . THR A 1 77 ? -5.538 -14.043 3.595 1.00 66.38 77 THR A N 1
ATOM 603 C CA . THR A 1 77 ? -6.656 -14.629 2.835 1.00 66.38 77 THR A CA 1
ATOM 604 C C . THR A 1 77 ? -7.721 -13.580 2.540 1.00 66.38 77 THR A C 1
ATOM 606 O O . THR A 1 77 ? -8.167 -13.462 1.400 1.00 66.38 77 THR A O 1
ATOM 609 N N . ALA A 1 78 ? -8.039 -12.740 3.526 1.00 67.31 78 ALA A N 1
ATOM 610 C CA . ALA A 1 78 ? -9.004 -11.666 3.347 1.00 67.31 78 ALA A CA 1
ATOM 611 C C . ALA A 1 78 ? -8.550 -10.637 2.290 1.00 67.31 78 ALA A C 1
ATOM 613 O O . ALA A 1 78 ? -9.358 -10.175 1.489 1.00 67.31 78 ALA A O 1
ATOM 614 N N . MET A 1 79 ? -7.253 -10.316 2.242 1.00 70.06 79 MET A N 1
ATOM 615 C CA . MET A 1 79 ? -6.663 -9.403 1.257 1.00 70.06 79 MET A CA 1
ATOM 616 C C . MET A 1 79 ? -6.480 -10.063 -0.122 1.00 70.06 79 MET A C 1
ATOM 618 O O . MET A 1 79 ? -6.850 -9.501 -1.147 1.00 70.06 79 MET A O 1
ATOM 622 N N . CYS A 1 80 ? -5.930 -11.272 -0.164 1.00 67.50 80 CYS A N 1
ATOM 623 C CA . CYS A 1 80 ? -5.576 -11.946 -1.409 1.00 67.50 80 CYS A CA 1
ATOM 624 C C . CYS A 1 80 ? -6.765 -12.579 -2.133 1.00 67.50 80 CYS A C 1
ATOM 626 O O . CYS A 1 80 ? -6.763 -12.595 -3.358 1.00 67.50 80 CYS A O 1
ATOM 628 N N . VAL A 1 81 ? -7.732 -13.139 -1.400 1.00 68.06 81 VAL A N 1
ATOM 629 C CA . VAL A 1 81 ? -8.766 -14.031 -1.953 1.00 68.06 81 VAL A CA 1
ATOM 630 C C . VAL A 1 81 ? -10.167 -13.450 -1.789 1.00 68.06 81 VAL A C 1
ATOM 632 O O . VAL A 1 81 ? -10.947 -13.495 -2.737 1.00 68.06 81 VAL A O 1
ATOM 635 N N . ASP A 1 82 ? -10.489 -12.882 -0.624 1.00 66.81 82 ASP A N 1
ATOM 636 C CA . ASP A 1 82 ? -11.890 -12.575 -0.306 1.00 66.81 82 ASP A CA 1
ATOM 637 C C . ASP A 1 82 ? -12.312 -11.152 -0.692 1.00 66.81 82 ASP A C 1
ATOM 639 O O . ASP A 1 82 ? -13.225 -10.976 -1.496 1.00 66.81 82 ASP A O 1
ATOM 643 N N . ARG A 1 83 ? -11.685 -10.125 -0.103 1.00 67.00 83 ARG A N 1
ATOM 644 C CA . ARG A 1 83 ? -12.134 -8.729 -0.236 1.00 67.00 83 ARG A CA 1
ATOM 645 C C . ARG A 1 83 ? -11.458 -7.968 -1.360 1.00 67.00 83 ARG A C 1
ATOM 647 O O . ARG A 1 83 ? -12.153 -7.320 -2.132 1.00 67.00 83 ARG A O 1
ATOM 654 N N . LEU A 1 84 ? -10.129 -8.020 -1.423 1.00 69.00 84 LEU A N 1
ATOM 655 C CA . LEU A 1 84 ? -9.362 -7.186 -2.354 1.00 69.00 84 LEU A CA 1
ATOM 656 C C . LEU A 1 84 ? -8.913 -7.956 -3.604 1.00 69.00 84 LEU A C 1
ATOM 658 O O . LEU A 1 84 ? -8.577 -7.336 -4.606 1.00 69.00 84 LEU A O 1
ATOM 662 N N . GLN A 1 85 ? -8.947 -9.297 -3.568 1.00 70.56 85 GLN A N 1
ATOM 663 C CA . GLN A 1 85 ? -8.620 -10.180 -4.703 1.00 70.56 85 GLN A CA 1
ATOM 664 C C . GLN A 1 85 ? -7.273 -9.852 -5.376 1.00 70.56 85 GLN A C 1
ATOM 666 O O . GLN A 1 85 ? -7.090 -10.034 -6.578 1.00 70.56 85 GLN A O 1
ATOM 671 N N . LEU A 1 86 ? -6.314 -9.353 -4.593 1.00 70.44 86 LEU A N 1
ATOM 672 C CA . LEU A 1 86 ? -5.054 -8.797 -5.100 1.00 70.44 86 LEU A CA 1
ATOM 673 C C . LEU A 1 86 ? -4.048 -9.864 -5.536 1.00 70.44 86 LEU A C 1
ATOM 675 O O . LEU A 1 86 ? -3.032 -9.544 -6.152 1.00 70.44 86 LEU A O 1
ATOM 679 N N . CYS A 1 87 ? -4.291 -11.125 -5.187 1.00 75.75 87 CYS A N 1
ATOM 680 C CA . CYS A 1 87 ? -3.356 -12.213 -5.418 1.00 75.75 87 CYS A CA 1
ATOM 681 C C . CYS A 1 87 ? -3.988 -13.217 -6.379 1.00 75.75 87 CYS A C 1
ATOM 683 O O . CYS A 1 87 ? -5.079 -13.732 -6.135 1.00 75.75 87 CYS A O 1
ATOM 685 N N . ALA A 1 88 ? -3.281 -13.546 -7.458 1.00 67.31 88 ALA A N 1
ATOM 686 C CA . ALA A 1 88 ? -3.672 -14.668 -8.295 1.00 67.31 88 ALA A CA 1
ATOM 687 C C . ALA A 1 88 ? -3.529 -15.966 -7.484 1.00 67.31 88 ALA A C 1
ATOM 689 O O . ALA A 1 88 ? -2.481 -16.221 -6.884 1.00 67.31 88 ALA A O 1
ATOM 690 N N . ALA A 1 89 ? -4.576 -16.792 -7.464 1.00 54.34 89 ALA A N 1
ATOM 691 C CA . ALA A 1 89 ? -4.527 -18.124 -6.879 1.00 54.34 89 ALA A CA 1
ATOM 692 C C . ALA A 1 89 ? -3.537 -18.995 -7.676 1.00 54.34 89 ALA A C 1
ATOM 694 O O . ALA A 1 89 ? -3.899 -19.615 -8.669 1.00 54.34 89 ALA A O 1
ATOM 695 N N . GLY A 1 90 ? -2.273 -19.008 -7.251 1.00 50.44 90 GLY A N 1
ATOM 696 C CA . GLY A 1 90 ? -1.232 -19.868 -7.804 1.00 50.44 90 GLY A CA 1
ATOM 697 C C . GLY A 1 90 ? -0.352 -19.212 -8.870 1.00 50.44 90 GLY A C 1
ATOM 698 O O . GLY A 1 90 ? -0.653 -19.189 -10.058 1.00 50.44 90 GLY A O 1
ATOM 699 N N . SER A 1 91 ? 0.842 -18.814 -8.452 1.00 39.28 91 SER A N 1
ATOM 700 C CA . SER A 1 91 ? 2.060 -19.154 -9.194 1.00 39.28 91 SER A CA 1
ATOM 701 C C . SER A 1 91 ? 3.090 -19.639 -8.183 1.00 39.28 91 SER A C 1
ATOM 703 O O . SER A 1 91 ? 4.131 -19.033 -7.968 1.00 39.28 91 SER A O 1
ATOM 705 N N . GLY A 1 92 ? 2.735 -20.734 -7.506 1.00 48.94 92 GLY A N 1
ATOM 706 C CA . GLY A 1 92 ? 3.734 -21.636 -6.963 1.00 48.94 92 GLY A CA 1
ATOM 707 C C . GLY A 1 92 ? 4.373 -22.354 -8.143 1.00 48.94 92 GLY A C 1
ATOM 708 O O . GLY A 1 92 ? 3.770 -23.262 -8.699 1.00 48.94 92 GLY A O 1
ATOM 709 N N . ASN A 1 93 ? 5.546 -21.883 -8.542 1.00 46.34 93 ASN A N 1
ATOM 710 C CA . ASN A 1 93 ? 6.606 -22.720 -9.090 1.00 46.34 93 ASN A CA 1
ATOM 711 C C . ASN A 1 93 ? 7.859 -22.376 -8.278 1.00 46.34 93 ASN A C 1
ATOM 713 O O . ASN A 1 93 ? 8.773 -21.710 -8.755 1.00 46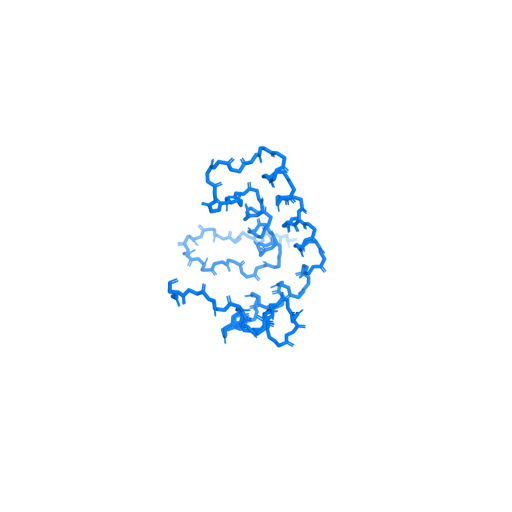.34 93 ASN A O 1
ATOM 717 N N . ASP A 1 94 ? 7.816 -22.762 -7.005 1.00 51.50 94 ASP A N 1
ATOM 718 C CA . ASP A 1 94 ? 9.005 -23.200 -6.282 1.00 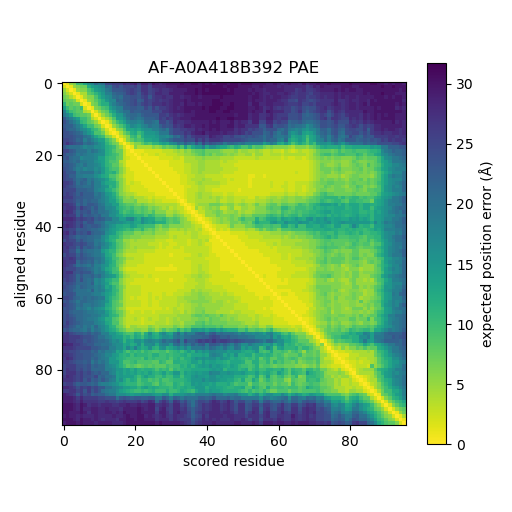51.50 94 ASP A CA 1
ATOM 719 C C . ASP A 1 94 ? 9.063 -24.724 -6.523 1.00 51.50 94 ASP A C 1
ATOM 721 O O . ASP A 1 94 ? 8.020 -25.371 -6.429 1.00 51.50 94 ASP A O 1
ATOM 725 N N . GLU A 1 95 ? 10.238 -25.252 -6.884 1.00 48.72 95 GLU A N 1
ATOM 726 C CA . GLU A 1 95 ? 10.559 -26.650 -7.266 1.00 48.72 95 GLU A CA 1
ATOM 727 C C . GLU A 1 95 ? 10.402 -27.046 -8.759 1.00 48.72 95 GLU A C 1
ATOM 729 O O . GLU A 1 95 ? 9.386 -27.603 -9.176 1.00 48.72 95 GLU A O 1
ATOM 734 N N . LEU A 1 96 ? 11.459 -26.831 -9.567 1.00 37.59 96 LEU A N 1
ATOM 735 C CA . LEU A 1 96 ? 12.405 -27.890 -9.996 1.00 37.59 96 LEU A CA 1
ATOM 736 C C . LEU A 1 96 ? 13.665 -27.308 -10.668 1.00 37.59 96 LEU A C 1
ATOM 738 O O . LEU A 1 96 ? 13.518 -26.528 -11.636 1.00 37.59 96 LEU A O 1
#